Protein AF-A0A378IMD4-F1 (afdb_monomer_lite)

Radius of gyration: 18.03 Å; chains: 1; bounding box: 39×23×57 Å

Structure (mmCIF, N/CA/C/O backbone):
data_AF-A0A378IMD4-F1
#
_entry.id   AF-A0A378IMD4-F1
#
loop_
_atom_site.group_PDB
_atom_site.id
_atom_site.type_symbol
_atom_site.label_atom_id
_atom_site.label_alt_id
_atom_site.label_comp_id
_atom_site.label_asym_id
_atom_site.label_entity_id
_atom_site.label_seq_id
_atom_site.pdbx_PDB_ins_code
_atom_site.Cartn_x
_atom_site.Cartn_y
_atom_site.Cartn_z
_atom_site.occupancy
_atom_site.B_iso_or_equiv
_atom_site.auth_seq_id
_atom_site.auth_comp_id
_atom_site.auth_asym_id
_atom_site.auth_atom_id
_atom_site.pdbx_PDB_model_num
ATOM 1 N N . MET A 1 1 ? -5.793 -3.974 15.710 1.00 82.44 1 MET A N 1
ATOM 2 C CA . MET A 1 1 ? -4.832 -4.528 14.734 1.00 82.44 1 MET A CA 1
ATOM 3 C C . MET A 1 1 ? -5.613 -4.983 13.522 1.00 82.44 1 MET A C 1
ATOM 5 O O . MET A 1 1 ? -6.558 -5.753 13.698 1.00 82.44 1 MET A O 1
ATOM 9 N N . ALA A 1 2 ? -5.271 -4.434 12.359 1.00 93.62 2 ALA A N 1
ATOM 10 C CA . ALA A 1 2 ? -5.830 -4.810 11.069 1.00 93.62 2 ALA A CA 1
ATOM 11 C C . ALA A 1 2 ? -4.888 -5.791 10.356 1.00 93.62 2 ALA A C 1
ATOM 13 O O . ALA A 1 2 ? -3.670 -5.662 10.471 1.00 93.62 2 ALA A O 1
ATOM 14 N N . GLU A 1 3 ? -5.442 -6.772 9.653 1.00 95.44 3 GLU A N 1
ATOM 15 C CA . GLU A 1 3 ? -4.688 -7.765 8.889 1.00 95.44 3 GLU A CA 1
ATOM 16 C C . GLU A 1 3 ? -5.443 -8.155 7.614 1.00 95.44 3 GLU A C 1
ATOM 18 O O . GLU A 1 3 ? -6.667 -8.300 7.622 1.00 95.44 3 GLU A O 1
ATOM 23 N N . VAL A 1 4 ? -4.720 -8.307 6.502 1.00 96.12 4 VAL A N 1
ATOM 24 C CA . VAL A 1 4 ? -5.292 -8.819 5.249 1.00 96.12 4 VAL A CA 1
ATOM 25 C C . VAL A 1 4 ? -5.479 -10.325 5.400 1.00 96.12 4 VAL A C 1
ATOM 27 O O . VAL A 1 4 ? -4.506 -11.046 5.606 1.00 96.12 4 VAL A O 1
ATOM 30 N N . ILE A 1 5 ? -6.718 -10.800 5.285 1.00 97.31 5 ILE A N 1
ATOM 31 C CA . ILE A 1 5 ? -7.045 -12.228 5.422 1.00 97.31 5 ILE A CA 1
ATOM 32 C C . ILE A 1 5 ? -7.329 -12.902 4.078 1.00 97.31 5 ILE A C 1
ATOM 34 O O . ILE A 1 5 ? -7.226 -14.123 3.972 1.00 97.31 5 ILE A O 1
ATOM 38 N N . ALA A 1 6 ? -7.675 -12.129 3.045 1.00 95.75 6 ALA A N 1
ATOM 39 C CA . ALA A 1 6 ? -7.823 -12.631 1.685 1.00 95.75 6 ALA A CA 1
ATOM 40 C C . ALA A 1 6 ? -7.654 -11.511 0.653 1.00 95.75 6 ALA A C 1
ATOM 42 O O . ALA A 1 6 ? -8.068 -10.376 0.881 1.00 95.75 6 ALA A O 1
ATOM 43 N N . VAL A 1 7 ? -7.114 -11.872 -0.509 1.00 93.38 7 VAL A N 1
ATOM 44 C CA . VAL A 1 7 ? -7.145 -11.066 -1.734 1.00 93.38 7 VAL A CA 1
ATOM 45 C C . VAL A 1 7 ? -7.724 -11.963 -2.819 1.00 93.38 7 VAL A C 1
ATOM 47 O O . VAL A 1 7 ? -7.219 -13.068 -3.032 1.00 93.38 7 VAL A O 1
ATOM 50 N N . LYS A 1 8 ? -8.820 -11.538 -3.447 1.00 92.00 8 LYS A N 1
ATOM 51 C CA . LYS A 1 8 ? -9.508 -12.295 -4.498 1.00 92.00 8 LYS A CA 1
ATOM 52 C C . LYS A 1 8 ? -9.903 -11.336 -5.601 1.00 92.00 8 LYS A C 1
ATOM 54 O O . LYS A 1 8 ? -10.652 -10.401 -5.343 1.00 92.00 8 LYS A O 1
ATOM 59 N N . ASP A 1 9 ? -9.396 -11.579 -6.803 1.00 87.56 9 ASP A N 1
ATOM 60 C CA . ASP A 1 9 ? -9.652 -10.749 -7.978 1.00 87.56 9 ASP A CA 1
ATOM 61 C C . ASP A 1 9 ? -9.448 -9.251 -7.668 1.00 87.56 9 ASP A C 1
ATOM 63 O O . ASP A 1 9 ? -8.332 -8.801 -7.377 1.00 87.56 9 ASP A O 1
ATOM 67 N N . GLU A 1 10 ? -10.535 -8.480 -7.681 1.00 89.75 10 GLU A N 1
ATOM 68 C CA . GLU A 1 10 ? -10.533 -7.038 -7.456 1.00 89.75 10 GLU A CA 1
ATOM 69 C C . GLU A 1 10 ? -10.793 -6.636 -5.995 1.00 89.75 10 GLU A C 1
ATOM 71 O O . GLU A 1 10 ? -10.635 -5.464 -5.649 1.00 89.75 10 GLU A O 1
ATOM 76 N N . GLU A 1 11 ? -11.029 -7.598 -5.102 1.00 94.38 11 GLU A N 1
ATOM 77 C CA . GLU A 1 11 ? -11.393 -7.381 -3.702 1.00 94.38 11 GLU A CA 1
ATOM 78 C C . GLU A 1 11 ? -10.268 -7.750 -2.722 1.00 94.38 11 GLU A C 1
ATOM 80 O O . GLU A 1 11 ? -9.511 -8.709 -2.904 1.00 94.38 11 GLU A O 1
ATOM 85 N N . VAL A 1 12 ? -10.194 -6.995 -1.624 1.00 96.62 12 VAL A N 1
ATOM 86 C CA . VAL A 1 12 ? -9.357 -7.304 -0.461 1.00 96.62 12 VAL A CA 1
ATOM 87 C C . VAL A 1 12 ? -10.243 -7.406 0.773 1.00 96.62 12 VAL A C 1
ATOM 89 O O . VAL A 1 12 ? -11.088 -6.548 1.022 1.00 96.62 12 VAL A O 1
ATOM 92 N N . VAL A 1 13 ? -10.048 -8.462 1.559 1.00 97.31 13 VAL A N 1
ATOM 93 C CA . VAL A 1 13 ? -10.752 -8.672 2.823 1.00 97.31 13 VAL A CA 1
ATOM 94 C C . VAL A 1 13 ? -9.774 -8.432 3.960 1.00 97.31 13 VAL A C 1
ATOM 96 O O . VAL A 1 13 ? -8.765 -9.129 4.092 1.00 97.31 13 VAL A O 1
ATOM 99 N N . ILE A 1 14 ? -10.091 -7.441 4.789 1.00 97.81 14 ILE A N 1
ATOM 100 C CA . ILE A 1 14 ? -9.260 -7.012 5.911 1.00 97.81 14 ILE A CA 1
ATOM 101 C C . ILE A 1 14 ? -10.038 -7.245 7.200 1.00 97.81 14 ILE A C 1
ATOM 103 O O . ILE A 1 14 ? -11.143 -6.733 7.376 1.00 97.81 14 ILE A O 1
ATOM 107 N N . GLN A 1 15 ? -9.458 -8.019 8.112 1.00 97.62 15 GLN A N 1
ATOM 108 C CA . GLN A 1 15 ? -9.989 -8.187 9.456 1.00 97.62 15 GLN A CA 1
ATOM 109 C C . GLN A 1 15 ? -9.405 -7.106 10.358 1.00 97.62 15 GLN A C 1
ATOM 111 O O . GLN A 1 15 ? -8.193 -6.921 10.395 1.00 97.62 15 GLN A O 1
ATOM 116 N N . VAL A 1 16 ? -10.250 -6.426 11.133 1.00 97.31 16 VAL A N 1
ATOM 117 C CA . VAL A 1 16 ? -9.809 -5.415 12.099 1.00 97.31 16 VAL A CA 1
ATOM 118 C C . VAL A 1 16 ? -10.349 -5.710 13.493 1.00 97.31 16 VAL A C 1
ATOM 120 O O . VAL A 1 16 ? -11.524 -6.017 13.681 1.00 97.31 16 VAL A O 1
ATOM 123 N N . ARG A 1 17 ? -9.467 -5.625 14.492 1.00 97.06 17 ARG A N 1
ATOM 124 C CA . ARG A 1 17 ? -9.820 -5.683 15.918 1.00 97.06 17 ARG A CA 1
ATOM 125 C C . ARG A 1 17 ? -9.597 -4.317 16.561 1.00 97.06 17 ARG A C 1
ATOM 127 O O . ARG A 1 17 ? -8.451 -3.859 16.609 1.00 97.06 17 ARG A O 1
ATOM 134 N N . ILE A 1 18 ? -10.668 -3.711 17.074 1.00 96.81 18 ILE A N 1
ATOM 135 C CA . ILE A 1 18 ? -10.674 -2.393 17.729 1.00 96.81 18 ILE A CA 1
ATOM 136 C C . ILE A 1 18 ? -10.933 -2.587 19.225 1.00 96.81 18 ILE A C 1
ATOM 138 O O . ILE A 1 18 ? -11.824 -3.343 19.612 1.00 96.81 18 ILE A O 1
ATOM 142 N N . LYS A 1 19 ? -10.139 -1.932 20.076 1.00 94.38 19 LYS A N 1
ATOM 143 C CA . LYS A 1 19 ? -10.361 -1.936 21.527 1.00 94.38 19 LYS A CA 1
ATOM 144 C C . LYS A 1 19 ? -11.372 -0.843 21.875 1.00 94.38 19 LYS A C 1
ATOM 146 O O . LYS A 1 19 ? -11.206 0.289 21.447 1.00 94.38 19 LYS A O 1
ATOM 151 N N . LEU A 1 20 ? -12.403 -1.185 22.650 1.00 95.31 20 LEU A N 1
ATOM 152 C CA . LEU A 1 20 ? -13.484 -0.266 23.043 1.00 95.31 20 LEU A CA 1
ATOM 153 C C . LEU A 1 20 ? -13.457 0.060 24.548 1.00 95.31 20 LEU A C 1
ATOM 155 O O . LEU A 1 20 ? -14.496 0.132 25.212 1.00 95.31 20 LEU A O 1
ATOM 159 N N . ASN A 1 21 ? -12.261 0.211 25.109 1.00 93.81 21 ASN A N 1
ATOM 160 C CA . ASN A 1 21 ? -12.043 0.596 26.502 1.00 93.81 21 ASN A CA 1
ATOM 161 C C . ASN A 1 21 ? -11.862 2.120 26.643 1.00 93.81 21 ASN A C 1
ATOM 163 O O . ASN A 1 21 ? -11.699 2.823 25.655 1.00 93.81 21 ASN A O 1
ATOM 167 N N . GLY A 1 22 ? -11.906 2.621 27.880 1.00 96.00 22 GLY A N 1
ATOM 168 C CA . GLY A 1 22 ? -11.700 4.044 28.174 1.00 96.00 22 GLY A CA 1
ATOM 169 C C . GLY A 1 22 ? -12.957 4.913 28.059 1.00 96.00 22 GLY A C 1
ATOM 170 O O . GLY A 1 22 ? -14.093 4.432 28.163 1.00 96.00 22 GLY A O 1
ATOM 171 N N . SER A 1 23 ? -12.731 6.216 27.915 1.00 97.69 23 SER A N 1
ATOM 172 C CA . SER A 1 23 ? -13.750 7.243 27.691 1.00 97.69 23 SER A CA 1
ATOM 173 C C . SER A 1 23 ? -14.325 7.169 26.271 1.00 97.69 23 SER A C 1
ATOM 175 O O . SER A 1 23 ? -13.928 6.337 25.461 1.00 97.69 23 SER A O 1
ATOM 177 N N . MET A 1 24 ? -15.308 8.013 25.950 1.00 97.44 24 MET A N 1
ATOM 178 C CA . MET A 1 24 ? -15.809 8.095 24.573 1.00 97.44 24 MET A CA 1
ATOM 179 C C . MET A 1 24 ? -14.732 8.609 23.605 1.00 97.44 24 MET A C 1
ATOM 181 O O . MET A 1 24 ? -14.621 8.089 22.502 1.00 97.44 24 MET A O 1
ATOM 185 N N . LEU A 1 25 ? -13.910 9.572 24.036 1.00 97.69 25 LEU A N 1
ATOM 186 C CA . LEU A 1 25 ? -12.829 10.118 23.216 1.00 97.69 25 LEU A CA 1
ATOM 187 C C . LEU A 1 25 ? -11.786 9.042 22.878 1.00 97.69 25 LEU A C 1
ATOM 189 O O . LEU A 1 25 ? -11.464 8.860 21.709 1.00 97.69 25 LEU A O 1
ATOM 193 N N . ASP A 1 26 ? -11.359 8.255 23.874 1.00 97.88 26 ASP A N 1
ATOM 194 C CA . ASP A 1 26 ? -10.387 7.164 23.674 1.00 97.88 26 ASP A CA 1
ATOM 195 C C . ASP A 1 26 ? -10.895 6.113 22.668 1.00 97.88 26 ASP A C 1
ATOM 197 O O . ASP A 1 26 ? -10.128 5.528 21.894 1.00 97.88 26 ASP A O 1
ATOM 201 N N . ARG A 1 27 ? -12.211 5.860 22.678 1.00 97.69 27 ARG A N 1
ATOM 202 C CA . ARG A 1 27 ? -12.855 4.943 21.731 1.00 97.69 27 ARG A CA 1
ATOM 203 C C . ARG A 1 27 ? -12.848 5.507 20.318 1.00 97.69 27 ARG A C 1
ATOM 205 O O . ARG A 1 27 ? -12.495 4.770 19.404 1.00 97.69 27 ARG A O 1
ATOM 212 N N . GLU A 1 28 ? -13.201 6.777 20.138 1.00 98.12 28 GLU A N 1
ATOM 213 C CA . GLU A 1 28 ? -13.190 7.420 18.818 1.00 98.12 28 GLU A CA 1
ATOM 214 C C . GLU A 1 28 ? -11.780 7.464 18.220 1.00 98.12 28 GLU A C 1
ATOM 216 O O . GLU A 1 28 ? -11.600 7.113 17.056 1.00 98.12 28 GLU A O 1
ATOM 221 N N . GLU A 1 29 ? -10.760 7.780 19.021 1.00 97.38 29 GLU A N 1
ATOM 222 C CA . GLU A 1 29 ? -9.360 7.732 18.578 1.00 97.38 29 GLU A CA 1
ATOM 223 C C . GLU A 1 29 ? -8.943 6.310 18.170 1.00 97.38 29 GLU A C 1
ATOM 225 O O . GLU A 1 29 ? -8.322 6.105 17.122 1.00 97.38 29 GLU A O 1
ATOM 230 N N . SER A 1 30 ? -9.345 5.302 18.953 1.00 97.44 30 SER A N 1
ATOM 231 C CA . SER A 1 30 ? -9.087 3.893 18.629 1.00 97.44 30 SER A CA 1
ATOM 232 C C . SER A 1 30 ? -9.788 3.450 17.342 1.00 97.44 30 SER A C 1
ATOM 234 O O . SER A 1 30 ? -9.215 2.688 16.560 1.00 97.44 30 SER A O 1
ATOM 236 N N . ILE A 1 31 ? -11.018 3.917 17.106 1.00 97.31 31 ILE A N 1
ATOM 237 C CA . ILE A 1 31 ? -11.779 3.638 15.884 1.00 97.31 31 ILE A CA 1
ATOM 238 C C . ILE A 1 31 ? -11.104 4.305 14.686 1.00 97.31 31 ILE A C 1
ATOM 240 O O . ILE A 1 31 ? -10.826 3.629 13.696 1.00 97.31 31 ILE A O 1
ATOM 244 N N . GLN A 1 32 ? -10.786 5.598 14.783 1.00 97.56 32 GLN A N 1
ATOM 245 C CA . GLN A 1 32 ? -10.139 6.349 13.709 1.00 97.56 32 GLN A CA 1
ATOM 246 C C . GLN A 1 32 ? -8.797 5.725 13.320 1.00 97.56 32 GLN A C 1
ATOM 248 O O . GLN A 1 32 ? -8.558 5.472 12.140 1.00 97.56 32 GLN A O 1
ATOM 253 N N . SER A 1 33 ? -7.944 5.419 14.302 1.00 96.94 33 SER A N 1
ATOM 254 C CA . SER A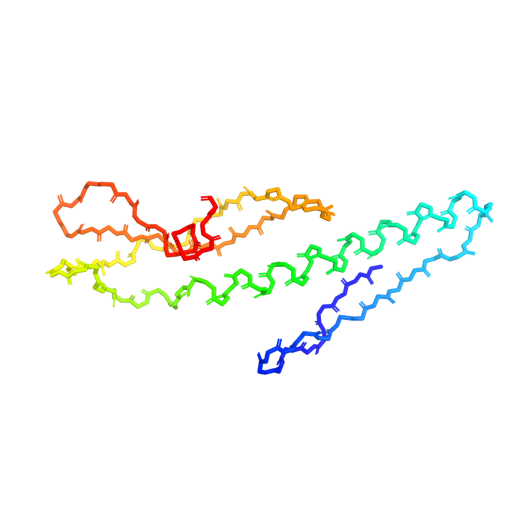 1 33 ? -6.656 4.773 14.042 1.00 96.94 33 SER A CA 1
ATOM 255 C C . SER A 1 33 ? -6.836 3.423 13.349 1.00 96.94 33 SER A C 1
ATOM 257 O O . SER A 1 33 ? -6.116 3.130 12.400 1.00 96.94 33 SER A O 1
ATOM 259 N N . ALA A 1 34 ? -7.814 2.616 13.765 1.00 97.62 34 ALA A N 1
ATOM 260 C CA . ALA A 1 34 ? -8.053 1.318 13.150 1.00 97.62 34 ALA A CA 1
ATOM 261 C C . ALA A 1 34 ? -8.563 1.422 11.703 1.00 97.62 34 ALA A C 1
ATOM 263 O O . ALA A 1 34 ? -8.174 0.616 10.861 1.00 97.62 34 ALA A O 1
ATOM 264 N N . VAL A 1 35 ? -9.416 2.404 11.397 1.00 97.25 35 VAL A N 1
ATOM 265 C CA . VAL A 1 35 ? -9.892 2.651 10.025 1.00 97.25 35 VAL A CA 1
ATOM 266 C C . VAL A 1 35 ? -8.751 3.146 9.134 1.00 97.25 35 VAL A C 1
ATOM 268 O O . VAL A 1 35 ? -8.629 2.696 7.994 1.00 97.25 35 VAL A O 1
ATOM 271 N N . ASN A 1 36 ? -7.874 3.999 9.664 1.00 97.88 36 ASN A N 1
ATOM 272 C CA . ASN A 1 36 ? -6.668 4.440 8.968 1.00 97.88 36 ASN A CA 1
ATOM 273 C C . ASN A 1 36 ? -5.732 3.263 8.651 1.00 97.88 3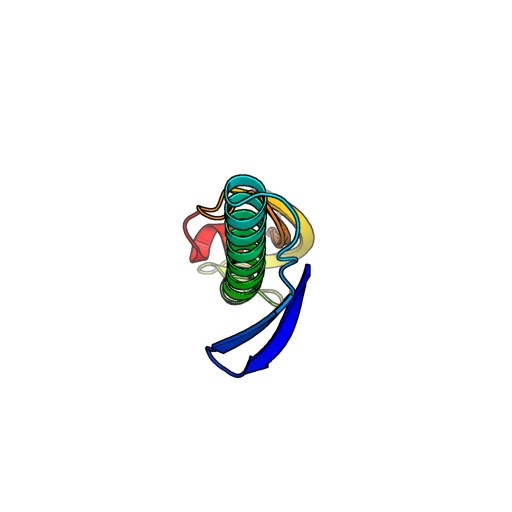6 ASN A C 1
ATOM 275 O O . ASN A 1 36 ? -5.288 3.127 7.512 1.00 97.88 36 ASN A O 1
ATOM 279 N N . ASP A 1 37 ? -5.508 2.353 9.603 1.00 97.19 37 ASP A N 1
ATOM 280 C CA . ASP A 1 37 ? -4.720 1.136 9.368 1.00 97.19 37 ASP A CA 1
ATOM 281 C C . ASP A 1 37 ? -5.318 0.275 8.242 1.00 97.19 37 ASP A C 1
ATOM 283 O O . ASP A 1 37 ? -4.595 -0.209 7.368 1.00 97.19 37 ASP A O 1
ATOM 287 N N . VAL A 1 38 ? -6.646 0.104 8.227 1.00 97.88 38 VAL A N 1
ATOM 288 C CA . VAL A 1 38 ? -7.356 -0.621 7.159 1.00 97.88 38 VAL A CA 1
ATOM 289 C C . VAL A 1 38 ? -7.147 0.064 5.806 1.00 97.88 38 VAL A C 1
ATOM 291 O O . VAL A 1 38 ? -6.821 -0.609 4.828 1.00 97.88 38 VAL A O 1
ATOM 294 N N . GLY A 1 39 ? -7.283 1.391 5.744 1.00 97.56 39 GLY A N 1
ATOM 295 C CA . GLY A 1 39 ? -7.067 2.168 4.523 1.00 97.56 39 GLY A CA 1
ATOM 296 C C . GLY A 1 39 ? -5.628 2.084 4.005 1.00 97.56 39 GLY A C 1
ATOM 297 O O . GLY A 1 39 ? -5.412 1.895 2.805 1.00 97.56 39 GLY A O 1
ATOM 298 N N . CYS A 1 40 ? -4.639 2.130 4.900 1.00 97.38 40 CYS A N 1
ATOM 299 C CA . CYS A 1 40 ? -3.227 1.928 4.576 1.00 97.38 40 CYS A CA 1
ATOM 300 C C . CYS A 1 40 ? -2.964 0.530 3.993 1.00 97.38 40 CYS A C 1
ATOM 302 O O . CYS A 1 40 ? -2.308 0.410 2.955 1.00 97.38 40 CYS A O 1
ATOM 304 N N . LEU A 1 41 ? -3.505 -0.529 4.605 1.00 96.62 41 LEU A N 1
ATOM 305 C CA . LEU A 1 41 ? -3.364 -1.902 4.104 1.00 96.62 41 LEU A CA 1
ATOM 306 C C . LEU A 1 41 ? -4.039 -2.093 2.740 1.00 96.62 41 LEU A C 1
ATOM 308 O O . LEU A 1 41 ? -3.436 -2.662 1.831 1.00 96.62 41 LEU A O 1
ATOM 312 N N . ALA A 1 42 ? -5.258 -1.579 2.571 1.00 96.56 42 ALA A N 1
ATOM 313 C CA . ALA A 1 42 ? -5.978 -1.655 1.303 1.00 96.56 42 ALA A CA 1
ATOM 314 C C . ALA A 1 42 ? -5.249 -0.893 0.186 1.00 96.56 42 ALA A C 1
ATOM 316 O O . ALA A 1 42 ? -5.109 -1.404 -0.924 1.00 96.56 42 ALA A O 1
ATOM 317 N N . THR A 1 43 ? -4.727 0.301 0.486 1.00 96.31 43 THR A N 1
ATOM 318 C CA . THR A 1 43 ? -3.955 1.100 -0.479 1.00 96.31 43 THR A CA 1
ATOM 319 C C . THR A 1 43 ? -2.651 0.399 -0.853 1.00 96.31 43 THR A C 1
ATOM 321 O O . THR A 1 43 ? -2.289 0.355 -2.027 1.00 96.31 43 THR A O 1
ATOM 324 N N . SER A 1 44 ? -1.986 -0.223 0.123 1.00 95.06 44 SER A N 1
ATOM 325 C CA . SER A 1 44 ? -0.782 -1.027 -0.111 1.00 95.06 44 SER A CA 1
ATOM 326 C C . SER A 1 44 ? -1.048 -2.195 -1.063 1.00 95.06 44 SER A C 1
ATOM 328 O O . SER A 1 44 ? -0.242 -2.459 -1.953 1.00 95.06 44 SER A O 1
ATOM 330 N N . GLU A 1 45 ? -2.184 -2.882 -0.916 1.00 94.69 45 GLU A N 1
ATOM 331 C CA . GLU A 1 45 ? -2.574 -3.964 -1.826 1.00 94.69 45 GLU A CA 1
ATOM 332 C 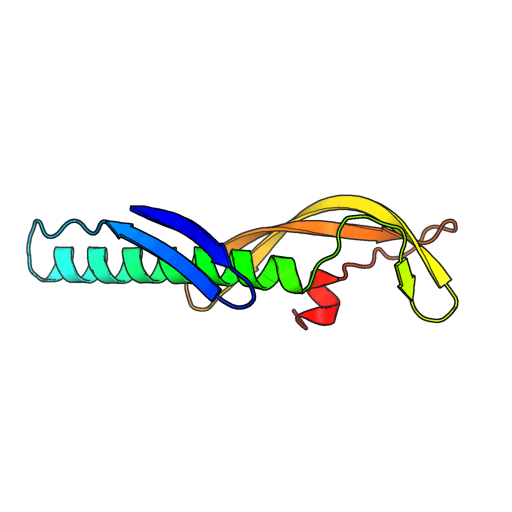C . GLU A 1 45 ? -2.941 -3.435 -3.219 1.00 94.69 45 GLU A C 1
ATOM 334 O O . GLU A 1 45 ? -2.526 -4.000 -4.229 1.00 94.69 45 GLU A O 1
ATOM 339 N N . ALA A 1 46 ? -3.649 -2.304 -3.290 1.00 94.25 46 ALA A N 1
ATOM 340 C CA . ALA A 1 46 ? -3.971 -1.657 -4.557 1.00 94.25 46 ALA A CA 1
ATOM 341 C C . ALA A 1 46 ? -2.706 -1.250 -5.333 1.00 94.25 46 ALA A C 1
ATOM 343 O O . ALA A 1 46 ? -2.644 -1.439 -6.545 1.00 94.25 46 ALA A O 1
ATOM 344 N N . PHE A 1 47 ? -1.668 -0.761 -4.647 1.00 94.56 47 PHE A N 1
ATOM 345 C CA . PHE A 1 47 ? -0.400 -0.365 -5.268 1.00 94.56 47 PHE A CA 1
ATOM 346 C C . PHE A 1 47 ? 0.307 -1.518 -5.981 1.00 94.56 47 PHE A C 1
ATOM 348 O O . PHE A 1 47 ? 0.886 -1.309 -7.047 1.00 94.56 47 PHE A O 1
ATOM 355 N N . LYS A 1 48 ? 0.199 -2.750 -5.467 1.00 91.44 48 LYS A N 1
ATOM 356 C CA . LYS A 1 48 ? 0.776 -3.933 -6.126 1.00 91.44 48 LYS A CA 1
ATOM 357 C C . LYS A 1 48 ? 0.206 -4.158 -7.526 1.00 91.44 48 LYS A C 1
ATOM 359 O O . LYS A 1 48 ? 0.913 -4.680 -8.381 1.00 91.44 48 LYS A O 1
ATOM 364 N N . ARG A 1 49 ? -1.038 -3.733 -7.783 1.00 90.69 49 ARG A N 1
ATOM 365 C CA . ARG A 1 49 ? -1.685 -3.844 -9.104 1.00 90.69 49 ARG A CA 1
ATOM 366 C C . ARG A 1 49 ? -1.095 -2.887 -10.144 1.00 90.69 49 ARG A C 1
ATOM 368 O O . ARG A 1 49 ? -1.257 -3.124 -11.335 1.00 90.69 49 ARG A O 1
ATOM 375 N N . PHE A 1 50 ? -0.422 -1.823 -9.705 1.00 93.00 50 PHE A N 1
ATOM 376 C CA . PHE A 1 50 ? 0.243 -0.857 -10.584 1.00 93.00 50 PHE A CA 1
ATOM 377 C C . PHE A 1 50 ? 1.716 -1.196 -10.840 1.00 93.00 50 PHE A C 1
ATOM 379 O O . PHE A 1 50 ? 2.307 -0.672 -11.788 1.00 93.00 50 PHE A O 1
ATOM 386 N N . ASP A 1 51 ? 2.306 -2.067 -10.021 1.00 92.50 51 ASP A N 1
ATOM 387 C CA . ASP A 1 51 ? 3.675 -2.536 -10.208 1.00 92.50 51 ASP A CA 1
ATOM 388 C C . ASP A 1 51 ? 3.747 -3.802 -11.087 1.00 92.50 51 ASP A C 1
ATOM 390 O O . ASP A 1 51 ? 2.791 -4.227 -11.731 1.00 92.50 51 ASP A O 1
ATOM 394 N N . THR A 1 52 ? 4.936 -4.386 -11.163 1.00 92.31 52 THR A N 1
ATOM 395 C CA . THR A 1 52 ? 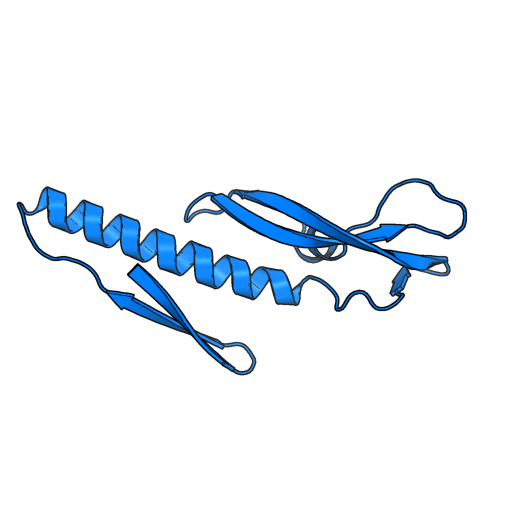5.303 -5.506 -12.026 1.00 92.31 52 THR A CA 1
ATOM 396 C C . THR A 1 52 ? 5.864 -6.663 -11.205 1.00 92.31 52 THR A C 1
ATOM 398 O O . THR A 1 52 ? 6.086 -6.555 -10.006 1.00 92.31 52 THR A O 1
ATOM 401 N N . THR A 1 53 ? 6.142 -7.789 -11.859 1.00 90.56 53 THR A N 1
ATOM 402 C CA . THR A 1 53 ? 6.716 -8.990 -11.226 1.00 90.56 53 THR A CA 1
ATOM 403 C C . THR A 1 53 ? 8.250 -9.031 -11.255 1.00 90.56 53 THR A C 1
ATOM 405 O O . THR A 1 53 ? 8.849 -10.056 -10.938 1.00 90.56 53 THR A O 1
ATOM 408 N N . GLY A 1 54 ? 8.909 -7.956 -11.701 1.00 91.56 54 GLY A N 1
ATOM 409 C CA . GLY A 1 54 ? 10.361 -7.917 -11.921 1.00 91.56 54 GLY A CA 1
ATOM 410 C C . GLY A 1 54 ? 10.826 -8.472 -13.277 1.00 91.56 54 GLY A C 1
ATOM 411 O O . GLY A 1 54 ? 12.018 -8.405 -13.592 1.00 91.56 54 GLY A O 1
ATOM 412 N N . ALA A 1 55 ? 9.918 -9.006 -14.101 1.00 94.69 55 ALA A N 1
ATOM 413 C CA . ALA A 1 55 ? 10.239 -9.473 -15.449 1.00 94.69 55 ALA A CA 1
ATOM 414 C C . ALA A 1 55 ? 10.663 -8.306 -16.367 1.00 94.69 55 ALA A C 1
ATOM 416 O O . ALA A 1 55 ? 10.157 -7.197 -16.209 1.00 94.69 55 ALA A O 1
ATOM 417 N N . PRO A 1 56 ? 11.565 -8.513 -17.351 1.00 94.06 56 PRO A N 1
ATOM 418 C CA . PRO A 1 56 ? 11.935 -7.463 -18.297 1.00 94.06 56 PRO A CA 1
ATOM 419 C C . PRO A 1 56 ? 10.715 -6.872 -19.007 1.00 94.06 56 PRO A C 1
ATOM 421 O O . PRO A 1 56 ? 9.903 -7.609 -19.565 1.00 94.06 56 PRO A O 1
ATOM 424 N N . ILE A 1 57 ? 10.639 -5.545 -19.041 1.00 94.19 57 ILE A N 1
ATOM 425 C CA . ILE A 1 57 ? 9.544 -4.800 -19.669 1.00 94.19 57 ILE A CA 1
ATOM 426 C C . ILE A 1 57 ? 10.024 -4.089 -20.935 1.00 94.19 57 ILE A C 1
ATOM 428 O O . ILE A 1 57 ? 11.228 -3.920 -21.168 1.00 94.19 57 ILE A O 1
ATOM 432 N N . ARG A 1 58 ? 9.072 -3.667 -21.768 1.00 92.56 58 ARG A N 1
ATOM 433 C CA . ARG A 1 58 ? 9.316 -2.764 -22.894 1.00 92.56 58 ARG A CA 1
ATOM 434 C C . ARG A 1 58 ? 8.564 -1.467 -22.671 1.00 92.56 58 ARG A C 1
ATOM 436 O O . ARG A 1 58 ? 7.369 -1.498 -22.401 1.00 92.56 58 ARG A O 1
ATOM 443 N N . ILE A 1 59 ? 9.282 -0.365 -22.813 1.00 88.69 59 ILE A N 1
ATOM 444 C CA . ILE A 1 59 ? 8.707 0.975 -22.874 1.00 88.69 59 ILE A CA 1
ATOM 445 C C . ILE A 1 59 ? 9.065 1.504 -24.250 1.00 88.69 59 ILE A C 1
ATOM 447 O O . ILE A 1 59 ? 10.247 1.570 -24.601 1.00 88.69 59 ILE A O 1
ATOM 451 N N . ASP A 1 60 ? 8.041 1.764 -25.057 1.00 86.69 60 ASP A N 1
ATOM 452 C CA . ASP A 1 60 ? 8.175 1.979 -26.496 1.00 86.69 60 ASP A CA 1
ATOM 453 C C . ASP A 1 60 ? 9.019 0.861 -27.148 1.00 86.69 60 ASP A C 1
ATOM 455 O O . ASP A 1 60 ? 8.749 -0.331 -26.972 1.00 86.69 60 ASP A O 1
ATOM 459 N N . ASN A 1 61 ? 10.089 1.225 -27.861 1.00 88.81 61 ASN A N 1
ATOM 460 C CA . ASN A 1 61 ? 11.020 0.284 -28.489 1.00 88.81 61 ASN A CA 1
ATOM 461 C C . ASN A 1 61 ? 12.247 -0.051 -27.621 1.00 88.81 61 ASN A C 1
ATOM 463 O O . ASN A 1 61 ? 13.185 -0.694 -28.100 1.00 88.81 61 ASN A O 1
ATOM 467 N N . VAL A 1 62 ? 12.262 0.349 -26.346 1.00 91.62 62 VAL A N 1
ATOM 468 C CA . VAL A 1 62 ? 13.401 0.146 -25.446 1.00 91.62 62 VAL A CA 1
ATOM 469 C C . VAL A 1 62 ? 13.109 -0.982 -24.462 1.00 91.62 62 VAL A C 1
ATOM 471 O O . VAL A 1 62 ? 12.140 -0.959 -23.704 1.00 91.62 62 VAL A O 1
ATOM 474 N N . ARG A 1 63 ? 13.983 -1.993 -24.450 1.00 93.50 63 ARG A N 1
ATOM 475 C CA . ARG A 1 63 ? 13.943 -3.062 -23.447 1.00 93.50 63 ARG A CA 1
ATOM 476 C C . ARG A 1 63 ? 14.565 -2.566 -22.145 1.00 93.50 63 ARG A C 1
ATOM 478 O O . ARG A 1 63 ? 15.696 -2.082 -22.144 1.00 93.50 63 ARG A O 1
ATOM 485 N N . MET A 1 64 ? 13.862 -2.768 -21.037 1.00 95.38 64 MET A N 1
ATOM 486 C CA . MET A 1 64 ? 14.358 -2.466 -19.699 1.00 95.38 64 MET A CA 1
ATOM 487 C C . MET A 1 64 ? 14.407 -3.731 -18.849 1.00 95.38 64 MET A C 1
ATOM 489 O O . MET A 1 64 ? 13.561 -4.619 -18.962 1.00 95.38 64 MET A O 1
ATOM 493 N N . THR A 1 65 ? 15.411 -3.817 -17.984 1.00 95.38 65 THR A N 1
ATOM 494 C CA . THR A 1 65 ? 15.591 -4.936 -17.051 1.00 95.38 65 THR A CA 1
ATOM 495 C C . THR A 1 65 ? 15.487 -4.439 -15.621 1.00 95.38 65 THR A C 1
ATOM 497 O O . THR A 1 65 ? 15.929 -3.326 -15.321 1.00 95.38 65 THR A O 1
ATOM 500 N N . SER A 1 66 ? 14.909 -5.263 -14.747 1.00 96.00 66 SER A N 1
ATOM 501 C CA . SER A 1 66 ? 14.773 -4.921 -13.336 1.00 96.00 66 SER A CA 1
ATOM 502 C C . SER A 1 66 ? 16.145 -4.766 -12.675 1.00 96.00 66 SER A C 1
ATOM 504 O O . SER A 1 66 ? 17.063 -5.551 -12.912 1.00 96.00 66 SER A O 1
ATOM 506 N N . LYS A 1 67 ? 16.274 -3.740 -11.837 1.00 95.06 67 LYS A N 1
ATOM 507 C CA . LYS A 1 67 ? 17.391 -3.511 -10.911 1.00 95.06 67 LYS A CA 1
ATOM 508 C C . LYS A 1 67 ? 17.094 -4.054 -9.510 1.00 95.06 67 LYS A C 1
ATOM 510 O O . LYS A 1 67 ? 17.884 -3.832 -8.598 1.00 95.06 67 LYS A O 1
ATOM 515 N N . GLY A 1 68 ? 15.975 -4.758 -9.352 1.00 93.94 68 GLY A N 1
ATOM 516 C CA . GLY A 1 68 ? 15.456 -5.210 -8.072 1.00 93.94 68 GLY A CA 1
ATOM 517 C C . GLY A 1 68 ? 14.384 -4.277 -7.522 1.00 93.94 68 GLY A C 1
ATOM 518 O O . GLY A 1 68 ? 13.760 -3.500 -8.251 1.00 93.94 68 GLY A O 1
ATOM 519 N N . VAL A 1 69 ? 14.171 -4.406 -6.219 1.00 95.44 69 VAL A N 1
ATOM 520 C CA . VAL A 1 69 ? 13.109 -3.743 -5.469 1.00 95.44 69 VAL A CA 1
ATOM 521 C C . VAL A 1 69 ? 13.708 -2.612 -4.641 1.00 95.44 69 VAL A C 1
ATOM 523 O O . VAL A 1 69 ? 14.759 -2.774 -4.023 1.00 95.44 69 VAL A O 1
ATOM 526 N N . VAL A 1 70 ? 13.048 -1.458 -4.631 1.00 95.81 70 VAL A N 1
ATOM 527 C CA . VAL A 1 70 ? 13.422 -0.301 -3.816 1.00 95.81 70 VAL A CA 1
ATOM 528 C C . VAL A 1 70 ? 12.244 0.079 -2.935 1.00 95.81 70 VAL A C 1
ATOM 530 O O . VAL A 1 70 ? 11.122 0.229 -3.409 1.00 95.81 70 VAL A O 1
ATOM 533 N N . LYS A 1 71 ? 12.502 0.278 -1.646 1.00 96.31 71 LYS A N 1
ATOM 534 C CA . LYS A 1 71 ? 11.498 0.762 -0.701 1.00 96.31 71 LYS A CA 1
ATOM 535 C C . LYS A 1 71 ? 11.278 2.269 -0.888 1.00 96.31 71 LYS A C 1
ATOM 537 O O . LYS A 1 71 ? 12.245 3.031 -0.912 1.00 96.31 71 LYS A O 1
ATOM 542 N N . LYS A 1 72 ? 10.026 2.714 -1.018 1.00 95.56 72 LYS A N 1
ATOM 543 C CA . LYS A 1 72 ? 9.637 4.137 -1.027 1.00 95.56 72 LYS A CA 1
ATOM 544 C C . LYS A 1 72 ? 8.427 4.349 -0.122 1.00 95.56 72 LYS A C 1
ATOM 546 O O . LYS A 1 72 ? 7.515 3.527 -0.100 1.00 95.56 72 LYS A O 1
ATOM 551 N N . ARG A 1 73 ? 8.439 5.467 0.603 1.00 96.50 73 ARG A N 1
ATOM 552 C CA . ARG A 1 73 ? 7.318 5.929 1.420 1.00 96.50 73 ARG A CA 1
ATOM 553 C C . ARG A 1 73 ? 6.369 6.765 0.565 1.00 96.50 73 ARG A C 1
ATOM 555 O O . ARG A 1 73 ? 6.827 7.661 -0.145 1.00 96.50 73 ARG A O 1
ATOM 562 N N . TYR A 1 74 ? 5.078 6.475 0.651 1.00 95.31 74 TYR A N 1
ATOM 563 C CA . TYR A 1 74 ? 4.002 7.205 -0.012 1.00 95.31 74 TYR A CA 1
ATOM 564 C C . TYR A 1 74 ? 3.048 7.770 1.030 1.00 95.31 74 TYR A C 1
ATOM 566 O O . TYR A 1 74 ? 2.721 7.096 2.005 1.00 95.31 74 TYR A O 1
ATOM 574 N N . GLU A 1 75 ? 2.592 8.996 0.806 1.00 95.69 75 GLU A N 1
ATOM 575 C CA . GLU A 1 75 ? 1.557 9.616 1.626 1.00 95.69 75 GLU A CA 1
ATOM 576 C C . GLU A 1 75 ? 0.184 9.281 1.038 1.00 95.69 75 GLU A C 1
ATOM 578 O O . GLU A 1 75 ? -0.045 9.432 -0.163 1.00 95.69 75 GLU A O 1
ATOM 583 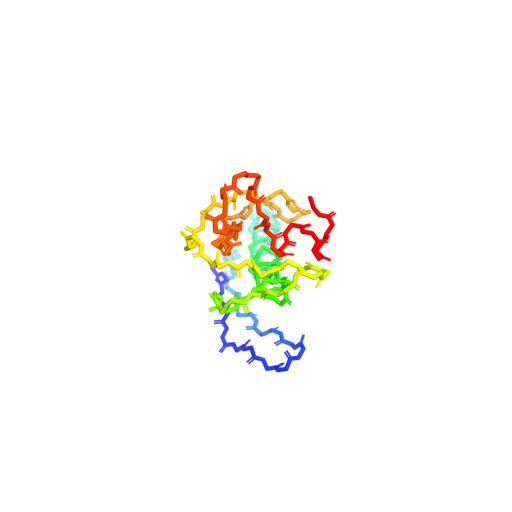N N . THR A 1 76 ? -0.729 8.808 1.884 1.00 95.19 76 THR A N 1
ATOM 584 C CA . THR A 1 76 ? -2.110 8.481 1.510 1.00 95.19 76 THR A CA 1
ATOM 585 C C . THR A 1 76 ? -3.076 9.224 2.433 1.00 95.19 76 THR A C 1
ATOM 587 O O . THR A 1 76 ? -2.675 9.627 3.529 1.00 95.19 76 THR A O 1
ATOM 590 N N . PRO A 1 77 ? -4.363 9.369 2.067 1.00 96.31 77 PRO A N 1
ATOM 591 C CA . PRO A 1 77 ? -5.364 9.968 2.955 1.00 96.31 77 PRO A CA 1
ATOM 592 C C . PRO A 1 77 ? -5.496 9.272 4.318 1.00 96.31 77 PRO A C 1
ATOM 594 O O . PRO A 1 77 ? -5.974 9.881 5.270 1.00 96.31 77 PRO A O 1
ATOM 597 N N . TYR A 1 78 ? -5.074 8.009 4.411 1.00 96.88 78 TYR A N 1
ATOM 598 C CA . TYR A 1 78 ? -5.167 7.183 5.614 1.00 96.88 78 TYR A CA 1
ATOM 599 C C . TYR A 1 78 ? -3.878 7.187 6.447 1.00 96.88 78 TYR A C 1
ATOM 601 O O . TYR A 1 78 ? -3.853 6.651 7.551 1.00 96.88 78 TYR A O 1
ATOM 609 N N . GLY A 1 79 ? -2.806 7.791 5.931 1.00 96.00 79 GLY A N 1
ATOM 610 C CA . GLY A 1 79 ? -1.482 7.793 6.541 1.00 96.00 79 GLY A CA 1
ATOM 611 C C . GLY A 1 79 ? -0.384 7.374 5.569 1.00 96.00 79 GLY A C 1
ATOM 612 O O . GLY A 1 79 ? -0.630 7.046 4.404 1.00 96.00 79 GLY A O 1
ATOM 613 N N . ALA A 1 80 ? 0.852 7.404 6.053 1.00 96.44 80 ALA A N 1
ATOM 614 C CA . ALA A 1 80 ? 2.006 7.040 5.249 1.00 96.44 80 ALA A CA 1
ATOM 615 C C . ALA A 1 80 ? 2.195 5.522 5.188 1.00 96.44 80 ALA A C 1
ATOM 617 O O . ALA A 1 80 ? 2.163 4.846 6.218 1.00 96.44 80 ALA A O 1
ATOM 618 N N . ILE A 1 81 ? 2.477 5.009 3.994 1.00 96.38 81 ILE A N 1
ATOM 619 C CA . ILE A 1 81 ? 2.769 3.595 3.756 1.00 96.38 81 ILE A CA 1
ATOM 620 C C . ILE A 1 81 ? 4.136 3.429 3.109 1.00 96.38 81 ILE A C 1
ATOM 622 O O . ILE A 1 81 ? 4.565 4.225 2.277 1.00 96.38 81 ILE A O 1
ATOM 626 N N . ASP A 1 82 ? 4.819 2.364 3.496 1.00 95.88 82 ASP A N 1
ATOM 627 C CA . ASP A 1 82 ? 6.105 1.971 2.949 1.00 95.88 82 ASP A CA 1
ATOM 628 C C . ASP A 1 82 ? 5.896 0.827 1.956 1.00 95.88 82 ASP A C 1
ATOM 630 O O . ASP A 1 82 ? 5.469 -0.258 2.349 1.00 95.88 82 ASP A O 1
ATOM 634 N N . ILE A 1 83 ? 6.222 1.055 0.683 1.00 95.25 83 ILE A N 1
ATOM 635 C CA . ILE A 1 83 ? 6.003 0.077 -0.385 1.00 95.25 83 ILE A CA 1
ATOM 636 C C . ILE A 1 83 ? 7.321 -0.294 -1.047 1.00 95.25 83 ILE A C 1
ATOM 638 O O . ILE A 1 83 ? 8.137 0.550 -1.426 1.00 95.25 83 ILE A O 1
ATOM 642 N N . GLU A 1 84 ? 7.511 -1.598 -1.174 1.00 95.12 84 GLU A N 1
ATOM 643 C CA . GLU A 1 84 ? 8.526 -2.216 -2.004 1.00 95.12 84 GLU A CA 1
ATOM 644 C C . GLU A 1 84 ? 8.052 -2.223 -3.455 1.00 95.12 84 GLU A C 1
ATOM 646 O O . GLU A 1 84 ? 6.998 -2.777 -3.756 1.00 95.12 84 GLU A O 1
ATOM 651 N N . ARG A 1 85 ? 8.821 -1.586 -4.342 1.00 95.56 85 ARG A N 1
ATOM 652 C CA . ARG A 1 85 ? 8.474 -1.468 -5.763 1.00 95.56 85 ARG A CA 1
ATOM 653 C C . ARG A 1 85 ? 9.637 -1.815 -6.675 1.00 95.56 85 ARG A C 1
ATOM 655 O O . ARG A 1 85 ? 10.792 -1.528 -6.345 1.00 95.56 85 ARG A O 1
ATOM 662 N N . TYR A 1 86 ? 9.354 -2.362 -7.847 1.00 96.50 86 TYR A N 1
ATOM 663 C CA . TYR A 1 86 ? 10.390 -2.638 -8.831 1.00 96.50 86 TYR A CA 1
ATOM 664 C C . TYR A 1 86 ? 10.860 -1.368 -9.538 1.00 96.50 86 TYR A C 1
ATOM 666 O O . TYR A 1 86 ? 10.089 -0.474 -9.896 1.00 96.50 86 TYR A O 1
ATOM 674 N N . VAL A 1 87 ? 12.166 -1.316 -9.783 1.00 96.50 87 VAL A N 1
ATOM 675 C CA . VAL A 1 87 ? 12.803 -0.270 -10.583 1.00 96.50 87 VAL A CA 1
ATOM 676 C C . VAL A 1 87 ? 13.550 -0.890 -11.753 1.00 96.50 87 VAL A C 1
ATOM 678 O O . VAL A 1 87 ? 14.134 -1.967 -11.647 1.00 96.50 87 VAL A O 1
ATOM 681 N N . TYR A 1 88 ? 13.535 -0.201 -12.884 1.00 96.56 88 TYR A N 1
ATOM 682 C CA . TYR A 1 88 ? 14.045 -0.684 -14.158 1.00 96.56 88 TYR A CA 1
ATOM 683 C C . TYR A 1 88 ? 15.044 0.298 -14.739 1.00 96.56 88 TYR A C 1
ATOM 685 O O . TYR A 1 88 ? 14.955 1.505 -14.530 1.00 96.56 88 TYR A O 1
ATOM 693 N N . GLN A 1 89 ? 15.994 -0.220 -15.505 1.00 96.06 89 GLN A N 1
ATOM 694 C CA . GLN A 1 89 ? 16.936 0.595 -16.260 1.00 96.06 89 GLN A CA 1
ATOM 695 C C . GLN A 1 89 ? 17.226 -0.081 -17.600 1.00 96.06 89 GLN A C 1
ATOM 697 O O . GLN A 1 89 ? 17.089 -1.300 -17.745 1.00 96.06 89 GLN A O 1
ATOM 702 N N . THR A 1 90 ? 17.628 0.715 -18.585 1.00 93.81 90 THR A N 1
ATOM 703 C CA . THR A 1 90 ? 18.155 0.197 -19.852 1.00 93.81 90 THR A CA 1
ATOM 704 C C . THR A 1 90 ? 19.552 -0.403 -19.652 1.00 93.81 90 THR A C 1
ATOM 706 O O . THR A 1 90 ? 20.252 -0.068 -18.692 1.00 93.81 90 THR A O 1
ATOM 709 N N . SER A 1 91 ? 19.996 -1.256 -20.579 1.00 88.25 91 SER A N 1
ATOM 710 C CA . SER A 1 91 ? 21.354 -1.825 -20.557 1.00 88.25 91 SER A CA 1
ATOM 711 C C . SER A 1 91 ? 22.454 -0.775 -20.729 1.00 88.25 91 SER A C 1
ATOM 713 O O . SER A 1 91 ? 23.577 -0.988 -20.286 1.00 88.25 91 SER A O 1
ATOM 715 N N . THR A 1 92 ? 22.135 0.366 -21.341 1.00 89.38 92 THR A N 1
ATOM 716 C CA . THR A 1 92 ? 23.046 1.506 -21.510 1.00 89.38 92 THR A CA 1
ATOM 717 C C . THR A 1 92 ? 23.105 2.423 -20.283 1.00 89.38 92 THR A C 1
ATOM 719 O O . THR A 1 92 ? 23.818 3.420 -20.302 1.00 89.38 92 THR A O 1
ATOM 722 N N . GLY A 1 93 ? 22.374 2.110 -19.206 1.00 87.44 93 GLY A N 1
ATOM 723 C CA . GLY A 1 93 ? 22.301 2.942 -18.004 1.00 87.44 93 GLY A CA 1
ATOM 724 C C . GLY A 1 93 ? 21.234 4.044 -18.090 1.00 87.44 93 GLY A C 1
ATOM 725 O O . GLY A 1 93 ? 20.223 3.891 -18.776 1.00 87.44 93 GLY A O 1
ATOM 726 N N . GLY A 1 94 ? 21.428 5.146 -17.356 1.00 87.31 94 GLY A N 1
ATOM 727 C CA . GLY A 1 94 ? 20.533 6.315 -17.363 1.00 87.31 94 GLY A CA 1
ATOM 728 C C . GLY A 1 94 ? 19.499 6.361 -16.229 1.00 87.31 94 GLY A C 1
ATOM 729 O O . GLY A 1 94 ? 19.706 5.790 -15.159 1.00 87.31 94 GLY A O 1
ATOM 730 N N . LYS A 1 95 ? 18.389 7.078 -16.437 1.00 90.00 95 LYS A N 1
ATOM 731 C CA . LYS A 1 95 ? 17.332 7.242 -15.425 1.00 90.00 95 LYS A CA 1
ATOM 732 C C . LYS A 1 95 ? 16.670 5.894 -15.111 1.00 90.00 95 LYS A C 1
ATOM 734 O O . LYS A 1 95 ? 16.447 5.082 -16.010 1.00 90.00 95 LYS A O 1
ATOM 739 N N . THR A 1 96 ? 16.354 5.664 -13.841 1.00 92.62 96 THR A N 1
ATOM 740 C CA . THR A 1 96 ? 15.536 4.523 -13.429 1.00 92.62 96 THR A CA 1
ATOM 741 C C . THR A 1 96 ? 14.059 4.810 -13.679 1.00 92.62 96 THR A C 1
ATOM 743 O O . THR A 1 96 ? 13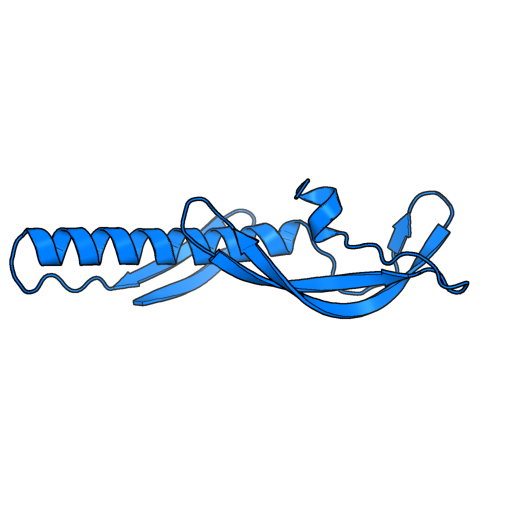.570 5.914 -13.446 1.00 92.62 96 THR A O 1
ATOM 746 N N . TYR A 1 97 ? 13.353 3.799 -14.162 1.00 93.19 97 TYR A N 1
ATOM 747 C CA . TYR A 1 97 ? 11.914 3.813 -14.377 1.00 93.19 97 TYR A CA 1
ATOM 748 C C . TYR A 1 97 ? 11.232 2.979 -13.296 1.00 93.19 97 TYR A C 1
ATOM 750 O O . TYR A 1 97 ? 11.712 1.890 -12.975 1.00 93.19 97 TYR A O 1
ATOM 758 N N . CYS A 1 98 ? 10.123 3.461 -12.742 1.00 95.06 98 CYS A N 1
ATOM 759 C CA . CYS A 1 98 ? 9.311 2.696 -11.805 1.00 95.06 98 CYS A CA 1
ATOM 760 C C . CYS A 1 98 ? 7.882 2.568 -12.347 1.00 95.06 98 CYS A C 1
ATOM 762 O O . CYS A 1 98 ? 7.191 3.582 -12.413 1.00 95.06 98 CYS A O 1
ATOM 764 N N . PRO A 1 99 ? 7.430 1.348 -12.694 1.00 94.00 99 PRO A N 1
ATOM 765 C CA . PRO A 1 99 ? 6.080 1.122 -13.198 1.00 94.00 99 PRO A CA 1
ATOM 766 C C . PRO A 1 99 ? 4.999 1.610 -12.235 1.00 94.00 99 PRO A C 1
ATOM 768 O O . PRO A 1 99 ? 4.059 2.260 -12.673 1.00 94.00 99 PRO A O 1
ATOM 771 N N . LEU A 1 100 ? 5.166 1.363 -10.929 1.00 94.88 100 LEU A N 1
ATOM 772 C CA . LEU A 1 100 ? 4.202 1.786 -9.912 1.00 94.88 100 LEU A CA 1
ATOM 773 C C . LEU A 1 100 ? 3.978 3.304 -9.946 1.00 94.88 100 LEU A C 1
ATOM 775 O O . LEU A 1 100 ? 2.838 3.735 -10.077 1.00 94.88 100 LEU A O 1
ATOM 779 N N . ASP A 1 101 ? 5.051 4.101 -9.868 1.00 93.25 101 ASP A N 1
ATOM 780 C CA . ASP A 1 101 ? 4.956 5.572 -9.864 1.00 93.25 101 ASP A CA 1
ATOM 781 C C . ASP A 1 101 ? 4.252 6.086 -11.139 1.00 93.25 101 ASP A C 1
ATOM 783 O O . ASP A 1 101 ? 3.377 6.947 -11.084 1.00 93.25 101 ASP A O 1
ATOM 787 N N . GLU A 1 102 ? 4.590 5.507 -12.291 1.00 92.94 102 GLU A N 1
ATOM 788 C CA . GLU A 1 102 ? 4.119 5.959 -13.604 1.00 92.94 102 GLU A CA 1
ATOM 789 C C . GLU A 1 102 ? 2.666 5.546 -13.881 1.00 92.94 102 GLU A C 1
ATOM 791 O O . GLU A 1 102 ? 1.859 6.358 -14.336 1.00 92.94 102 GLU A O 1
ATOM 796 N N . HIS A 1 103 ? 2.292 4.302 -13.568 1.00 93.75 103 HIS A N 1
ATOM 797 C CA . HIS A 1 103 ? 0.929 3.813 -13.772 1.00 93.75 103 HIS A CA 1
ATOM 798 C C . HIS A 1 103 ? -0.058 4.382 -12.744 1.00 93.75 103 HIS A C 1
ATOM 800 O O . HIS A 1 103 ? -1.204 4.664 -13.098 1.00 93.75 103 HIS A O 1
ATOM 806 N N . ALA A 1 104 ? 0.375 4.575 -11.492 1.00 91.31 104 ALA A N 1
ATOM 807 C CA . ALA A 1 104 ? -0.455 5.159 -10.438 1.00 91.31 104 ALA A CA 1
ATOM 808 C C . ALA A 1 104 ? -0.504 6.699 -10.486 1.00 91.31 104 ALA A C 1
ATOM 810 O O . ALA A 1 104 ? -1.351 7.293 -9.822 1.00 91.31 104 ALA A O 1
ATOM 811 N N . ARG A 1 105 ? 0.359 7.339 -11.295 1.00 89.75 105 ARG A N 1
ATOM 812 C CA . ARG A 1 105 ? 0.495 8.802 -11.435 1.00 89.75 105 ARG A CA 1
ATOM 813 C C . ARG A 1 105 ? 0.818 9.498 -10.105 1.00 89.75 105 ARG A C 1
ATOM 815 O O . ARG A 1 105 ? 0.140 10.456 -9.726 1.00 89.75 105 ARG A O 1
ATOM 822 N N . LEU A 1 106 ? 1.841 8.988 -9.415 1.00 84.31 106 LEU A N 1
ATOM 823 C CA . LEU A 1 106 ? 2.305 9.429 -8.089 1.00 84.31 106 LEU A CA 1
ATOM 824 C C . LEU A 1 106 ? 3.635 10.191 -8.130 1.00 84.31 106 LEU A C 1
ATOM 826 O O . LEU A 1 106 ? 4.479 9.899 -9.007 1.00 84.31 106 LEU A O 1
#

pLDDT: mean 94.44, std 3.17, range [82.44, 98.12]

Secondary structure (DSSP, 8-state):
-EEEEEEETTEEEEEE-----SSHHHHHHHHHHHHHHHHHHHHHHHHHTTS--S--EEETTEEEEEEEEEEEEEEETTEEEEEEEEEEEETTEEEEE-HHHHHHT-

Sequence (106 aa):
MAEVIAVKDEEVVIQVRIKLNGSMLDREESIQSAVNDVGCLATSEAFKRFDTTGAPIRIDNVRMTSKGVVKKRYETPYGAIDIERYVYQTSTGGKTYCPLDEHARL

Organism: NCBI:txid28085

Foldseek 3Di:
DKDFPDDDDPDTDIDFDFDCDDDPVVRVVSVLLRVLVVVQVVVQVVLVVQADPQCWDDDPNFIKGWPAWDWDWDQDPSGIYIHTFIWIAGPVGDDIDTSSCVSVVD